Protein AF-A0A954IXB0-F1 (afdb_monomer_lite)

Secondary structure (DSSP, 8-state):
---SSGGGS--S-SB-TTT-SBPEEEEEEEETTEEEEESSHHHHHHHHH-HHHHHTTSPPPTT--TTS--S-SB-TTT-SBPEEEEEEEETTEEEEESSHHHHHHHHHSHHHHHTTS----

Structure (mmCIF, N/CA/C/O backbone):
data_AF-A0A954IXB0-F1
#
_entry.id   AF-A0A954IXB0-F1
#
loop_
_atom_site.group_PDB
_atom_site.id
_atom_site.type_symbol
_atom_site.label_atom_id
_atom_site.label_alt_id
_atom_site.label_comp_id
_atom_site.label_asym_id
_atom_site.label_entity_id
_atom_site.label_seq_id
_atom_site.pdbx_PDB_ins_code
_atom_site.Cartn_x
_atom_site.Car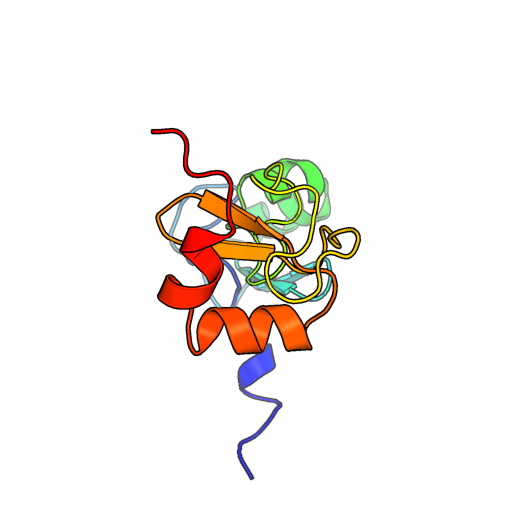tn_y
_atom_site.Cartn_z
_atom_site.occupancy
_atom_site.B_iso_or_equiv
_atom_site.auth_seq_id
_atom_site.auth_comp_id
_atom_site.auth_asym_id
_atom_site.auth_atom_id
_atom_site.pdbx_PDB_model_num
ATOM 1 N N . GLU A 1 1 ? 16.544 -18.639 10.872 1.00 44.03 1 GLU A N 1
ATOM 2 C CA . GLU A 1 1 ? 16.635 -17.294 10.268 1.00 44.03 1 GLU A CA 1
ATOM 3 C C . GLU A 1 1 ? 15.955 -17.308 8.909 1.00 44.03 1 GLU A C 1
ATOM 5 O O . GLU A 1 1 ? 16.383 -18.050 8.037 1.00 44.03 1 GLU A O 1
ATOM 10 N N . ILE A 1 2 ? 14.822 -16.617 8.772 1.00 45.00 2 ILE A N 1
ATOM 11 C CA . ILE A 1 2 ? 14.060 -16.578 7.518 1.00 45.00 2 ILE A CA 1
ATOM 12 C C . ILE A 1 2 ? 14.517 -15.325 6.784 1.00 45.00 2 ILE A C 1
ATOM 14 O O . ILE A 1 2 ? 14.218 -14.211 7.201 1.00 45.00 2 ILE A O 1
ATOM 18 N N . ASP A 1 3 ? 15.307 -15.575 5.751 1.00 40.00 3 ASP A N 1
ATOM 19 C CA . ASP A 1 3 ? 16.004 -14.637 4.888 1.00 40.00 3 ASP A CA 1
ATOM 20 C C . ASP A 1 3 ? 15.132 -13.431 4.465 1.00 40.00 3 ASP A C 1
ATOM 22 O O . ASP A 1 3 ? 14.151 -13.541 3.728 1.00 40.00 3 ASP A O 1
ATOM 26 N N . GLU A 1 4 ? 15.496 -12.250 4.968 1.00 48.66 4 GLU A N 1
ATOM 27 C CA . GLU A 1 4 ? 14.885 -10.950 4.653 1.00 48.66 4 GLU A CA 1
ATOM 28 C C . GLU A 1 4 ? 15.186 -10.489 3.209 1.00 48.66 4 GLU A C 1
ATOM 30 O O . GLU A 1 4 ? 14.628 -9.496 2.733 1.00 48.66 4 GLU A O 1
ATOM 35 N N . ARG A 1 5 ? 16.050 -11.213 2.485 1.00 50.47 5 ARG A N 1
ATOM 36 C CA . ARG A 1 5 ? 16.481 -10.920 1.114 1.00 50.47 5 ARG A CA 1
ATOM 37 C C . ARG A 1 5 ? 15.513 -11.505 0.079 1.00 50.47 5 ARG A C 1
ATOM 39 O O . ARG A 1 5 ? 15.230 -10.839 -0.914 1.00 50.47 5 ARG A O 1
ATOM 46 N N . GLU A 1 6 ? 14.903 -12.656 0.353 1.00 48.41 6 GLU A N 1
ATOM 47 C CA . GLU A 1 6 ? 13.899 -13.305 -0.512 1.00 48.41 6 GLU A CA 1
ATOM 48 C C . GLU A 1 6 ? 12.557 -12.539 -0.567 1.00 48.41 6 GLU A C 1
ATOM 50 O O . GLU A 1 6 ? 11.799 -12.651 -1.531 1.00 48.41 6 GLU A O 1
ATOM 55 N N . ARG A 1 7 ? 12.261 -11.685 0.428 1.00 48.66 7 ARG A N 1
ATOM 56 C CA . ARG A 1 7 ? 11.068 -10.807 0.425 1.00 48.66 7 ARG A CA 1
ATOM 57 C C . ARG A 1 7 ? 11.220 -9.527 -0.402 1.00 48.66 7 ARG A C 1
ATOM 59 O O . ARG A 1 7 ? 10.221 -8.854 -0.638 1.00 48.66 7 ARG A O 1
ATOM 66 N N . ARG A 1 8 ? 12.428 -9.192 -0.869 1.00 50.06 8 ARG A N 1
ATOM 67 C CA . ARG A 1 8 ? 12.690 -7.997 -1.697 1.00 50.06 8 ARG A CA 1
ATOM 68 C C . ARG A 1 8 ? 12.462 -8.207 -3.199 1.00 50.06 8 ARG A C 1
ATOM 70 O O . ARG A 1 8 ? 12.611 -7.256 -3.953 1.00 50.06 8 ARG A O 1
ATOM 77 N N . GLY A 1 9 ? 12.113 -9.416 -3.646 1.00 54.25 9 GLY A N 1
ATOM 78 C CA . GLY A 1 9 ? 12.050 -9.759 -5.076 1.00 54.25 9 GLY A CA 1
ATOM 79 C C . GLY A 1 9 ? 10.652 -9.906 -5.682 1.00 54.25 9 GLY A C 1
ATOM 80 O O . GLY A 1 9 ? 10.541 -10.068 -6.897 1.00 54.25 9 GLY A O 1
ATOM 81 N N . ALA A 1 10 ? 9.584 -9.887 -4.880 1.00 68.31 10 ALA A N 1
ATOM 82 C CA . ALA A 1 10 ? 8.237 -10.095 -5.402 1.00 68.31 10 ALA A CA 1
ATOM 83 C C . ALA A 1 10 ? 7.664 -8.775 -5.941 1.00 68.31 10 ALA A C 1
ATOM 85 O O . ALA A 1 10 ? 7.555 -7.809 -5.179 1.00 68.31 10 ALA A O 1
ATOM 86 N N . PRO A 1 11 ? 7.290 -8.706 -7.230 1.00 76.00 11 PRO A N 1
ATOM 87 C CA . PRO A 1 11 ? 6.617 -7.532 -7.742 1.00 76.00 11 PRO A CA 1
ATOM 88 C C . PRO A 1 11 ? 5.263 -7.348 -7.054 1.00 76.00 11 PRO A C 1
ATOM 90 O O . PRO A 1 11 ? 4.540 -8.312 -6.813 1.00 76.00 11 PRO A O 1
ATOM 93 N N . VAL A 1 12 ? 4.914 -6.101 -6.741 1.00 75.62 12 VAL A N 1
ATOM 94 C CA . VAL A 1 12 ? 3.640 -5.747 -6.096 1.00 75.62 12 VAL A CA 1
ATOM 95 C C . VAL A 1 12 ? 2.445 -5.902 -7.033 1.00 75.62 12 VAL A C 1
ATOM 97 O O . VAL A 1 12 ? 1.308 -5.908 -6.576 1.00 75.62 12 VAL A O 1
ATOM 100 N N . ASN A 1 13 ? 2.695 -6.015 -8.339 1.00 75.62 13 ASN A N 1
ATOM 101 C CA . ASN A 1 13 ? 1.678 -6.271 -9.347 1.00 75.62 13 ASN A CA 1
ATOM 102 C C . ASN A 1 13 ? 1.824 -7.691 -9.913 1.00 75.62 13 ASN A C 1
ATOM 104 O O . ASN A 1 13 ? 2.909 -8.264 -9.880 1.00 75.62 13 ASN A O 1
ATOM 108 N N . ASP A 1 14 ? 0.725 -8.220 -10.450 1.00 78.00 14 ASP A N 1
ATOM 109 C CA . ASP A 1 14 ? 0.688 -9.492 -11.193 1.00 78.00 14 ASP A CA 1
ATOM 110 C C . ASP A 1 14 ? 0.385 -9.272 -12.694 1.00 78.00 14 ASP A C 1
ATOM 112 O O . ASP A 1 14 ? 0.559 -10.149 -13.538 1.00 78.00 14 ASP A O 1
ATOM 116 N N . LYS A 1 15 ? -0.042 -8.055 -13.057 1.00 80.88 15 LYS A N 1
ATOM 117 C CA . LYS A 1 15 ? -0.301 -7.627 -14.436 1.00 80.88 15 LYS A CA 1
ATOM 118 C C . LYS A 1 15 ? 0.410 -6.317 -14.724 1.00 80.88 15 LYS A C 1
ATOM 120 O O . LYS A 1 15 ? 0.490 -5.436 -13.870 1.00 80.88 15 LYS A O 1
ATOM 125 N N . CYS A 1 16 ? 0.894 -6.183 -15.953 1.00 84.38 16 CYS A N 1
ATOM 126 C CA . CYS A 1 16 ? 1.620 -5.009 -16.392 1.00 84.38 16 CYS A CA 1
ATOM 127 C C . CYS A 1 16 ? 0.703 -3.771 -16.343 1.00 84.38 16 CYS A C 1
ATOM 129 O O . CYS A 1 16 ? -0.337 -3.775 -17.001 1.00 84.38 16 CYS A O 1
ATOM 131 N N . PRO A 1 17 ? 1.080 -2.680 -15.650 1.00 78.19 17 PRO A N 1
ATOM 132 C CA . PRO A 1 17 ? 0.228 -1.491 -15.511 1.00 78.19 17 PRO A CA 1
ATOM 133 C C . PRO A 1 17 ? 0.085 -0.698 -16.822 1.00 78.19 17 PRO A C 1
ATOM 135 O O . PRO A 1 17 ? -0.832 0.108 -16.976 1.00 78.19 17 PRO A O 1
ATOM 138 N N . VAL A 1 18 ? 0.985 -0.929 -17.784 1.00 82.06 18 VAL A N 1
ATOM 139 C CA . VAL A 1 18 ? 0.995 -0.241 -19.082 1.00 82.06 18 VAL A CA 1
ATOM 140 C C . VAL A 1 18 ? 0.111 -0.962 -20.103 1.00 82.06 18 VAL A C 1
ATOM 142 O O . VAL A 1 18 ? -0.709 -0.311 -20.748 1.00 82.06 18 VAL A O 1
ATOM 145 N N . SER A 1 19 ? 0.254 -2.288 -20.233 1.00 79.94 19 SER A N 1
ATOM 146 C CA . SER A 1 19 ? -0.427 -3.088 -21.270 1.00 79.94 19 SER A CA 1
ATOM 147 C C . SER A 1 19 ? -1.514 -4.036 -20.745 1.00 79.94 19 SER A C 1
ATOM 149 O O . SER A 1 19 ? -2.323 -4.511 -21.531 1.00 79.94 19 SER A O 1
ATOM 151 N N . GLY A 1 20 ? -1.549 -4.345 -19.445 1.00 78.56 20 GLY A N 1
ATOM 152 C CA . GLY A 1 20 ? -2.471 -5.330 -18.853 1.00 78.56 20 GLY A CA 1
ATOM 153 C C . GLY A 1 20 ? -2.085 -6.800 -19.072 1.00 78.56 20 GLY A C 1
ATOM 154 O O . GLY A 1 20 ? -2.791 -7.696 -18.610 1.00 78.56 20 GLY A O 1
ATOM 155 N N . GLU A 1 21 ? -0.971 -7.049 -19.758 1.00 82.62 21 GLU A N 1
ATOM 156 C CA . GLU A 1 21 ? -0.398 -8.375 -20.007 1.00 82.62 21 GLU A CA 1
ATOM 157 C C . GLU A 1 21 ? 0.258 -8.985 -18.756 1.00 82.62 21 GLU A C 1
ATOM 159 O O . GLU A 1 21 ? 0.601 -8.241 -17.828 1.00 82.62 21 GLU A O 1
ATOM 164 N N . PRO A 1 22 ? 0.455 -10.318 -18.711 1.00 83.62 22 PRO A N 1
ATOM 165 C CA . PRO A 1 22 ? 1.212 -10.960 -17.641 1.00 83.62 22 PRO A CA 1
ATOM 166 C C . PRO A 1 22 ? 2.614 -10.358 -17.535 1.00 83.62 22 PRO A C 1
ATOM 168 O O . PRO A 1 22 ? 3.277 -10.078 -18.536 1.00 83.62 22 PRO A O 1
ATOM 171 N N . ILE A 1 23 ? 3.047 -10.114 -16.305 1.00 85.38 23 ILE A N 1
ATOM 172 C CA . ILE A 1 23 ? 4.360 -9.534 -16.041 1.00 85.38 23 ILE A CA 1
ATOM 173 C C . ILE A 1 23 ? 5.499 -10.530 -16.203 1.00 85.38 23 ILE A C 1
ATOM 175 O O . ILE A 1 23 ? 5.336 -11.728 -15.983 1.00 85.38 23 ILE A O 1
ATOM 179 N N . ASP A 1 24 ? 6.686 -9.996 -16.478 1.00 81.94 24 ASP A N 1
ATOM 180 C CA . ASP A 1 24 ? 7.925 -10.752 -16.434 1.00 81.94 24 ASP A CA 1
ATOM 181 C C . ASP A 1 24 ? 8.744 -10.344 -15.203 1.00 81.94 24 ASP A C 1
ATOM 183 O O . ASP A 1 24 ? 9.122 -9.182 -15.026 1.00 81.94 24 ASP A O 1
ATOM 187 N N . ARG A 1 25 ? 9.032 -11.314 -14.327 1.00 78.44 25 ARG A N 1
ATOM 188 C CA . ARG A 1 25 ? 9.826 -11.096 -13.104 1.00 78.44 25 ARG A CA 1
ATOM 189 C C . ARG A 1 25 ? 11.289 -10.751 -13.401 1.00 78.44 25 ARG A C 1
ATOM 191 O O . ARG A 1 25 ? 11.974 -10.249 -12.517 1.00 78.44 25 ARG A O 1
ATOM 198 N N . SER A 1 26 ? 11.756 -10.960 -14.632 1.00 80.69 26 SER A N 1
ATOM 199 C CA . SER A 1 26 ? 13.074 -10.507 -15.093 1.00 80.69 26 SER A CA 1
ATOM 200 C C . SER A 1 26 ? 13.106 -8.999 -15.367 1.00 80.69 26 SER A C 1
ATOM 202 O O . SER A 1 26 ? 14.184 -8.424 -15.517 1.00 80.69 26 SER A O 1
ATOM 204 N N . LYS A 1 27 ? 11.939 -8.348 -15.481 1.00 82.75 27 LYS A N 1
ATOM 205 C CA . LYS A 1 27 ? 11.788 -6.942 -15.874 1.00 82.75 27 LYS A CA 1
ATOM 206 C C . LYS A 1 27 ? 11.079 -6.157 -14.775 1.00 82.75 27 LYS A C 1
ATOM 208 O O . LYS A 1 27 ? 9.925 -5.756 -14.916 1.00 82.75 27 LYS A O 1
ATOM 213 N N . THR A 1 28 ? 11.797 -5.924 -13.682 1.00 82.94 28 THR A N 1
ATOM 214 C CA . THR A 1 28 ? 11.318 -5.170 -12.521 1.00 82.94 28 THR A CA 1
ATOM 215 C C . THR A 1 28 ? 11.985 -3.795 -12.390 1.00 82.94 28 THR A C 1
ATOM 217 O O . THR A 1 28 ? 13.096 -3.569 -12.875 1.00 82.94 28 THR A O 1
ATOM 220 N N . VAL A 1 29 ? 11.291 -2.855 -11.749 1.00 83.19 29 VAL A N 1
ATOM 221 C CA . VAL A 1 29 ? 11.791 -1.535 -11.329 1.00 83.19 29 VAL A CA 1
ATOM 222 C C . VAL A 1 29 ? 11.389 -1.300 -9.885 1.00 83.19 29 VAL A C 1
ATOM 224 O O . VAL A 1 29 ? 10.247 -1.558 -9.521 1.00 83.19 29 VAL A O 1
ATOM 227 N N . GLU A 1 30 ? 12.300 -0.778 -9.070 1.00 78.06 30 GLU A N 1
ATOM 228 C CA . GLU A 1 30 ? 11.931 -0.234 -7.765 1.00 78.06 30 GLU A CA 1
ATOM 229 C C . GLU A 1 30 ? 11.350 1.174 -7.928 1.00 78.06 30 GLU A C 1
ATOM 231 O O . GLU A 1 30 ? 12.015 2.081 -8.427 1.00 78.06 30 GLU A O 1
ATOM 236 N N . HIS A 1 31 ? 10.105 1.360 -7.496 1.00 73.00 31 HIS A N 1
ATOM 237 C CA . HIS A 1 31 ? 9.422 2.647 -7.466 1.00 73.00 31 HIS A CA 1
ATOM 238 C C . HIS A 1 31 ? 8.749 2.840 -6.108 1.00 73.00 31 HIS A C 1
ATOM 240 O O . HIS A 1 31 ? 8.012 1.968 -5.655 1.00 73.00 31 HIS A O 1
ATOM 246 N N . GLU A 1 32 ? 9.040 3.953 -5.428 1.00 64.62 32 GLU A N 1
ATOM 247 C CA . GLU A 1 32 ? 8.516 4.255 -4.082 1.00 64.62 32 GLU A CA 1
ATOM 248 C C . GLU A 1 32 ? 8.721 3.122 -3.048 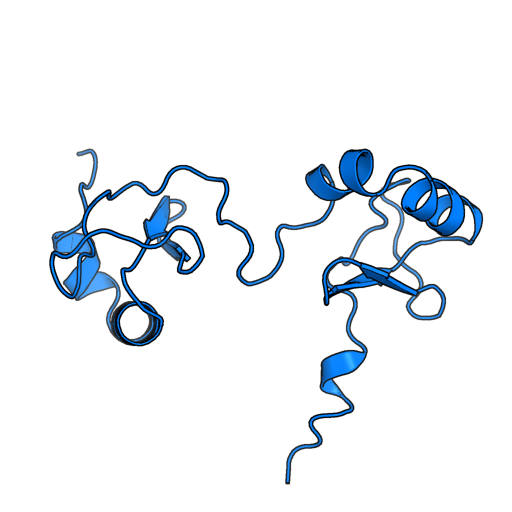1.00 64.62 32 GLU A C 1
ATOM 250 O O . GLU A 1 32 ? 7.859 2.850 -2.212 1.00 64.62 32 GLU A O 1
ATOM 255 N N . GLY A 1 33 ? 9.861 2.419 -3.115 1.00 68.50 33 GLY A N 1
ATOM 256 C CA . GLY A 1 33 ? 10.170 1.292 -2.220 1.00 68.50 33 GLY A CA 1
ATOM 257 C C . GLY A 1 33 ? 9.392 0.006 -2.526 1.00 68.50 33 GLY A C 1
ATOM 258 O O . GLY A 1 33 ? 9.331 -0.892 -1.688 1.00 68.50 33 GLY A O 1
ATOM 259 N N . ARG A 1 34 ? 8.781 -0.083 -3.712 1.00 74.31 34 ARG A N 1
ATOM 260 C CA . ARG A 1 34 ? 7.997 -1.225 -4.199 1.00 74.31 34 ARG A CA 1
ATOM 261 C C . ARG A 1 34 ? 8.614 -1.747 -5.486 1.00 74.31 34 ARG A C 1
ATOM 263 O O . ARG A 1 34 ? 9.011 -0.963 -6.341 1.00 74.31 34 ARG A O 1
ATOM 270 N N . VAL A 1 35 ? 8.638 -3.062 -5.668 1.00 81.62 35 VAL A N 1
ATOM 271 C CA . VAL A 1 35 ? 9.093 -3.668 -6.924 1.00 81.62 35 VAL A CA 1
ATOM 272 C C . VAL A 1 35 ? 7.915 -3.741 -7.890 1.00 81.62 35 VAL A C 1
ATOM 274 O O . VAL A 1 35 ? 6.917 -4.3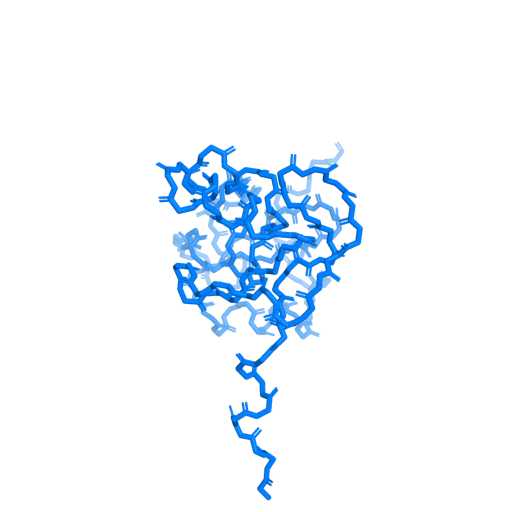88 -7.607 1.00 81.62 35 VAL A O 1
ATOM 277 N N . VAL A 1 36 ? 8.005 -3.083 -9.037 1.00 84.19 36 VAL A N 1
ATOM 278 C CA . VAL A 1 36 ? 6.993 -3.090 -10.096 1.00 84.19 36 VAL A CA 1
ATOM 279 C C . VAL A 1 36 ? 7.520 -3.912 -11.263 1.00 84.19 36 VAL A C 1
ATOM 281 O O . VAL A 1 36 ? 8.594 -3.612 -11.774 1.00 84.19 36 VAL A O 1
ATOM 284 N N . ALA A 1 37 ? 6.788 -4.938 -11.701 1.00 86.69 37 ALA A N 1
ATOM 285 C CA . ALA A 1 37 ? 7.161 -5.719 -12.880 1.00 86.69 37 ALA A CA 1
ATOM 286 C C . ALA A 1 37 ? 6.414 -5.269 -14.139 1.00 86.69 37 ALA A C 1
ATOM 288 O O . ALA A 1 37 ? 5.309 -4.717 -14.081 1.00 86.69 37 ALA A O 1
ATOM 289 N N . PHE A 1 38 ? 7.022 -5.547 -15.291 1.00 87.56 38 PHE A N 1
ATOM 290 C CA . PHE A 1 38 ? 6.501 -5.203 -16.610 1.00 87.56 38 PHE A CA 1
ATOM 291 C C . PHE A 1 38 ? 6.577 -6.397 -17.556 1.00 87.56 38 PHE A C 1
ATOM 293 O O . PHE A 1 38 ? 7.411 -7.280 -17.386 1.00 87.56 38 PHE A O 1
ATOM 300 N N . CYS A 1 39 ? 5.730 -6.411 -18.587 1.00 87.12 39 CYS A N 1
ATOM 301 C CA . CYS A 1 39 ? 5.791 -7.449 -19.619 1.00 87.12 39 CYS A CA 1
ATOM 302 C C . CYS A 1 39 ? 6.955 -7.242 -20.608 1.00 87.12 39 CYS A C 1
ATOM 304 O O . CYS A 1 39 ? 7.399 -8.188 -21.247 1.00 87.12 39 CYS A O 1
ATOM 306 N N . CYS A 1 40 ? 7.458 -6.010 -20.769 1.00 86.44 40 CYS A N 1
ATOM 307 C CA . CYS A 1 40 ? 8.530 -5.696 -21.718 1.00 86.44 40 CYS A CA 1
ATOM 308 C C . CYS A 1 40 ? 9.271 -4.391 -21.381 1.00 86.44 40 CYS A C 1
ATOM 310 O O . CYS A 1 40 ? 8.752 -3.526 -20.669 1.00 86.44 40 CYS A O 1
ATOM 312 N N . ASP A 1 41 ? 10.465 -4.209 -21.960 1.00 85.94 41 ASP A N 1
ATOM 313 C CA . ASP A 1 41 ? 11.309 -3.020 -21.750 1.00 85.94 41 ASP A CA 1
ATOM 314 C C . ASP A 1 41 ? 10.629 -1.712 -22.198 1.00 85.94 41 ASP A C 1
ATOM 316 O O . ASP A 1 41 ? 10.850 -0.658 -21.606 1.00 85.94 41 ASP A O 1
ATOM 320 N N . LYS A 1 42 ? 9.727 -1.770 -23.190 1.00 86.81 42 LYS A N 1
ATOM 321 C CA . LYS A 1 42 ? 8.913 -0.611 -23.604 1.00 86.81 42 LYS A CA 1
ATOM 322 C C . LYS A 1 42 ? 7.976 -0.131 -22.493 1.00 86.81 42 LYS A C 1
ATOM 324 O O . LYS A 1 42 ? 7.789 1.073 -22.332 1.00 86.81 42 LYS A O 1
ATOM 329 N N . CYS A 1 43 ? 7.377 -1.059 -21.746 1.00 85.06 43 CYS A N 1
ATOM 330 C CA . CYS A 1 43 ? 6.495 -0.728 -20.628 1.00 85.06 43 CYS A CA 1
ATOM 331 C C . CYS A 1 43 ? 7.288 -0.157 -19.456 1.00 85.06 43 CYS A C 1
ATOM 333 O O . CYS A 1 43 ? 6.865 0.837 -18.876 1.00 85.06 43 CYS A O 1
ATOM 335 N N . LYS A 1 44 ? 8.467 -0.723 -19.182 1.00 84.31 44 LYS A N 1
ATOM 336 C CA . LYS A 1 44 ? 9.410 -0.161 -18.215 1.00 84.31 44 LYS A CA 1
ATOM 337 C C . LYS A 1 44 ? 9.781 1.286 -18.571 1.00 84.31 44 LYS A C 1
ATOM 339 O O . LYS A 1 44 ? 9.599 2.166 -17.744 1.00 84.31 44 LYS A O 1
ATOM 344 N N . ALA A 1 45 ? 10.205 1.552 -19.808 1.00 87.00 45 ALA A N 1
ATOM 345 C CA . ALA A 1 45 ? 10.592 2.900 -20.233 1.00 87.00 45 ALA A CA 1
ATOM 346 C C . ALA A 1 45 ? 9.432 3.911 -20.152 1.00 87.00 45 ALA A C 1
ATOM 348 O O . ALA A 1 45 ? 9.632 5.051 -19.745 1.00 87.00 45 ALA A O 1
ATOM 349 N N . LYS A 1 46 ? 8.203 3.493 -20.498 1.00 84.38 46 LYS A N 1
ATOM 350 C CA . LYS A 1 46 ? 7.000 4.320 -20.297 1.00 84.38 46 LYS A CA 1
ATOM 351 C C . LYS A 1 46 ? 6.756 4.624 -18.823 1.00 84.38 46 LYS A C 1
ATOM 353 O O . LYS A 1 46 ? 6.439 5.759 -18.492 1.00 84.38 46 LYS A O 1
ATOM 358 N N . PHE A 1 47 ? 6.911 3.624 -17.964 1.00 83.69 47 PHE A N 1
ATOM 359 C CA . PHE A 1 47 ? 6.749 3.785 -16.529 1.00 83.69 47 PHE A CA 1
ATOM 360 C C . PHE A 1 47 ? 7.819 4.694 -15.920 1.00 83.69 47 PHE A C 1
ATOM 362 O O . PHE A 1 47 ? 7.493 5.506 -15.075 1.00 83.69 47 PHE A O 1
ATOM 369 N N . GLU A 1 48 ? 9.075 4.620 -16.362 1.00 81.06 48 GLU A N 1
ATOM 370 C CA . GLU A 1 48 ? 10.124 5.544 -15.903 1.00 81.06 48 GLU A CA 1
ATOM 371 C C . GLU A 1 48 ? 9.886 6.984 -16.382 1.00 81.06 48 GLU A C 1
ATOM 373 O O . GLU A 1 48 ? 10.242 7.927 -15.680 1.00 81.06 48 GLU A O 1
ATOM 378 N N . ALA A 1 49 ? 9.264 7.160 -17.553 1.00 85.94 49 ALA A N 1
ATOM 379 C CA . ALA A 1 49 ? 8.922 8.477 -18.086 1.00 85.94 49 ALA A CA 1
ATOM 380 C C . ALA A 1 49 ? 7.752 9.143 -17.343 1.00 85.94 49 ALA A C 1
ATOM 382 O O . ALA A 1 49 ? 7.788 10.354 -17.141 1.00 85.94 49 ALA A O 1
ATOM 383 N N . ASP A 1 50 ? 6.729 8.378 -16.948 1.00 80.38 50 ASP A N 1
ATOM 384 C CA . ASP A 1 50 ? 5.579 8.907 -16.206 1.00 80.38 50 ASP A CA 1
ATOM 385 C C . ASP A 1 50 ? 5.018 7.883 -15.204 1.00 80.38 50 ASP A C 1
ATOM 387 O O . ASP A 1 50 ? 3.962 7.288 -15.423 1.00 80.38 50 ASP A O 1
ATOM 391 N N . PRO A 1 51 ? 5.727 7.620 -14.095 1.00 74.31 51 PRO A N 1
ATOM 392 C CA . PRO A 1 51 ? 5.317 6.577 -13.161 1.00 74.31 51 PRO A CA 1
ATOM 393 C C . PRO A 1 51 ? 4.020 6.941 -12.440 1.00 74.31 51 PRO A C 1
ATOM 395 O O . PRO A 1 51 ? 3.241 6.049 -12.115 1.00 74.31 51 PRO A O 1
ATOM 398 N N . ALA A 1 52 ? 3.751 8.237 -12.255 1.00 73.94 52 ALA A N 1
ATOM 399 C CA . ALA A 1 52 ? 2.524 8.739 -11.651 1.00 73.94 52 ALA A CA 1
ATOM 400 C C . ALA A 1 52 ? 1.287 8.360 -12.482 1.00 73.94 52 ALA A C 1
ATOM 402 O O . ALA A 1 52 ? 0.332 7.834 -11.921 1.00 73.94 52 ALA A O 1
ATOM 403 N N . ALA A 1 53 ? 1.326 8.501 -13.814 1.00 77.31 53 ALA A N 1
ATOM 404 C CA . ALA A 1 53 ? 0.212 8.114 -14.686 1.00 77.31 53 ALA A CA 1
ATOM 405 C C . ALA A 1 53 ? -0.085 6.603 -14.691 1.00 77.31 53 ALA A C 1
ATOM 407 O O . ALA A 1 53 ? -1.179 6.182 -15.081 1.00 77.31 53 ALA A O 1
ATOM 408 N N . PHE A 1 54 ? 0.879 5.771 -14.289 1.00 75.00 54 PHE A N 1
ATOM 409 C CA . PHE A 1 54 ? 0.703 4.321 -14.173 1.00 75.00 54 PHE A CA 1
ATOM 410 C C . PHE A 1 54 ? 0.544 3.847 -12.721 1.00 75.00 54 PHE A C 1
ATOM 412 O O . PHE A 1 54 ? 0.152 2.697 -12.518 1.00 75.00 54 PHE A O 1
ATOM 419 N N . ALA A 1 55 ? 0.795 4.706 -11.727 1.00 68.12 55 ALA A N 1
ATOM 420 C CA . ALA A 1 55 ? 0.620 4.413 -10.307 1.00 68.12 55 ALA A CA 1
ATOM 421 C C . ALA A 1 55 ? -0.847 4.140 -9.959 1.00 68.12 55 ALA A C 1
ATOM 423 O O . ALA A 1 55 ? -1.120 3.197 -9.224 1.00 68.12 55 ALA A O 1
ATOM 424 N N . ASP A 1 56 ? -1.791 4.858 -10.574 1.00 67.06 56 ASP A N 1
ATOM 425 C CA . ASP A 1 56 ? -3.233 4.600 -10.432 1.00 67.06 56 ASP A CA 1
ATOM 426 C C . ASP A 1 56 ? -3.672 3.231 -10.981 1.00 67.06 56 ASP A C 1
ATOM 428 O O . ASP A 1 56 ? -4.710 2.694 -10.595 1.00 67.06 56 ASP A O 1
ATOM 432 N N . LYS A 1 57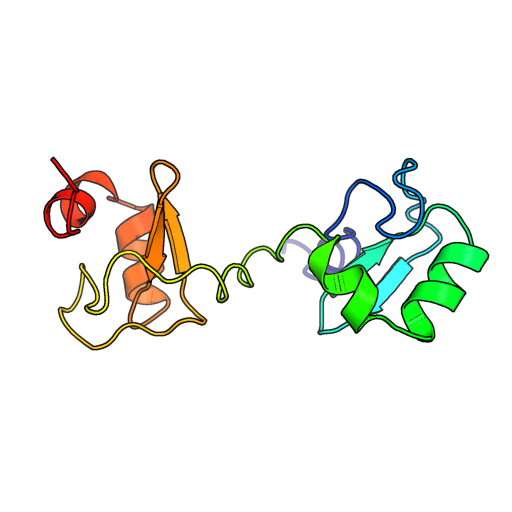 ? -2.898 2.662 -11.915 1.00 67.12 57 LYS A N 1
ATOM 433 C CA . LYS A 1 57 ? -3.149 1.332 -12.497 1.00 67.12 57 LYS A CA 1
ATOM 434 C C . LYS A 1 57 ? -2.408 0.217 -11.778 1.00 67.12 57 LYS A C 1
ATOM 436 O O . LYS A 1 57 ? -2.663 -0.958 -12.053 1.00 67.12 57 LYS A O 1
ATOM 441 N N . LEU A 1 58 ? -1.465 0.563 -10.908 1.00 67.56 58 LEU A N 1
ATOM 442 C CA . LEU A 1 58 ? -0.845 -0.412 -10.037 1.00 67.56 58 LEU A CA 1
ATOM 443 C C . LEU A 1 58 ? -1.846 -0.795 -8.948 1.00 67.56 58 LEU A C 1
ATOM 445 O O . LEU A 1 58 ? -2.586 0.065 -8.467 1.00 67.56 58 LEU A O 1
ATOM 449 N N . PRO A 1 59 ? -1.888 -2.077 -8.544 1.00 57.22 59 PRO A N 1
ATOM 450 C CA . PRO A 1 59 ? -2.612 -2.425 -7.340 1.00 57.22 59 PRO A CA 1
ATOM 451 C C . PRO A 1 59 ? -2.066 -1.556 -6.206 1.00 57.22 59 PRO A C 1
ATOM 453 O O . PRO A 1 59 ? -0.843 -1.345 -6.129 1.00 57.22 59 PRO A O 1
ATOM 456 N N . PRO A 1 60 ? -2.954 -1.015 -5.359 1.00 52.53 60 PRO A N 1
ATOM 457 C CA . PRO A 1 60 ? -2.504 -0.208 -4.253 1.00 52.53 60 PRO A CA 1
ATOM 458 C C . PRO A 1 60 ? -1.551 -1.070 -3.438 1.00 52.53 60 PRO A C 1
ATOM 460 O O . PRO A 1 60 ? -1.789 -2.265 -3.232 1.00 52.53 60 PRO A O 1
ATOM 463 N N . ALA A 1 61 ? -0.414 -0.493 -3.056 1.00 50.06 61 ALA A N 1
ATOM 464 C CA . ALA A 1 61 ? 0.568 -1.272 -2.327 1.00 50.06 61 ALA A CA 1
ATOM 465 C C . ALA A 1 61 ? -0.097 -1.876 -1.088 1.00 50.06 61 ALA A C 1
ATOM 467 O O . ALA A 1 61 ? -0.975 -1.230 -0.505 1.00 50.06 61 ALA A O 1
ATOM 468 N N . PRO A 1 62 ? 0.331 -3.060 -0.636 1.00 42.69 62 PRO A N 1
ATOM 469 C CA . PRO A 1 62 ? -0.015 -3.503 0.703 1.00 42.69 62 PRO A CA 1
ATOM 470 C C . PRO A 1 62 ? 0.479 -2.433 1.695 1.00 42.69 62 PRO A C 1
ATOM 472 O O . PRO A 1 62 ? 1.673 -2.323 1.961 1.00 42.69 62 PRO A O 1
ATOM 475 N N . GLY A 1 63 ? -0.439 -1.582 2.168 1.00 44.28 63 GLY A N 1
ATOM 476 C CA . GLY A 1 63 ? -0.148 -0.399 2.990 1.00 44.28 63 GLY A CA 1
ATOM 477 C C . GLY A 1 63 ? -0.228 0.980 2.307 1.00 44.28 63 GLY A C 1
ATOM 478 O O . GLY A 1 63 ? 0.007 1.968 2.990 1.00 44.28 63 GLY A O 1
ATOM 479 N N . ALA A 1 64 ? -0.576 1.086 1.017 1.00 43.19 64 ALA A N 1
ATOM 480 C CA . ALA A 1 64 ? -0.773 2.365 0.311 1.00 43.19 64 ALA A CA 1
ATOM 481 C C . ALA A 1 64 ? -2.206 2.594 -0.210 1.00 43.19 64 ALA A C 1
ATOM 483 O O . ALA A 1 64 ? -2.430 3.509 -0.999 1.00 43.19 64 ALA A O 1
ATOM 484 N N . GLU A 1 65 ? -3.207 1.870 0.299 1.00 45.25 65 GLU A N 1
ATOM 485 C CA . GLU A 1 65 ? -4.631 2.262 0.206 1.00 45.25 65 GLU A CA 1
ATOM 486 C C . GLU A 1 65 ? -4.958 3.468 1.118 1.00 45.25 65 GLU A C 1
ATOM 488 O O . GLU A 1 65 ? -6.037 3.577 1.695 1.00 45.25 65 GLU A O 1
ATOM 493 N N . ALA A 1 66 ? -4.006 4.391 1.268 1.00 45.12 66 ALA A N 1
ATOM 494 C CA . ALA A 1 66 ? -4.119 5.629 2.033 1.00 45.12 66 ALA A CA 1
ATOM 495 C C . ALA A 1 66 ? -5.012 6.682 1.342 1.00 45.12 66 ALA A C 1
ATOM 497 O O . ALA A 1 66 ? -5.309 7.718 1.933 1.00 45.12 66 ALA A O 1
ATOM 498 N N . ALA A 1 67 ? -5.441 6.446 0.095 1.00 45.16 67 ALA A N 1
ATOM 499 C CA . ALA A 1 67 ? -6.190 7.420 -0.705 1.00 45.16 67 ALA A CA 1
ATOM 500 C C . ALA A 1 67 ? -7.713 7.191 -0.739 1.00 45.16 67 ALA A C 1
ATOM 502 O O . ALA A 1 67 ? -8.455 8.067 -1.184 1.00 45.16 67 ALA A O 1
ATOM 503 N N . ALA A 1 68 ? -8.213 6.051 -0.254 1.00 52.91 68 ALA A N 1
ATOM 504 C CA . ALA A 1 68 ? -9.644 5.881 -0.035 1.00 52.91 68 ALA A CA 1
ATOM 505 C C . ALA A 1 68 ? -9.995 6.494 1.323 1.00 52.91 68 ALA A C 1
ATOM 507 O O . ALA A 1 68 ? -9.464 6.075 2.351 1.00 52.91 68 ALA A O 1
ATOM 508 N N . LYS A 1 69 ? -10.871 7.509 1.319 1.00 61.72 69 LYS A N 1
ATOM 509 C CA . LYS A 1 69 ? -11.295 8.210 2.536 1.00 61.72 69 LYS A CA 1
ATOM 510 C C . LYS A 1 69 ? -11.753 7.172 3.571 1.00 61.72 69 LYS A C 1
ATOM 512 O O . LYS A 1 69 ? -12.743 6.482 3.304 1.00 61.72 69 LYS A O 1
ATOM 517 N N . PRO A 1 70 ? -11.049 7.028 4.708 1.00 75.00 70 PRO A N 1
ATOM 518 C CA . PRO A 1 70 ? -11.435 6.050 5.704 1.00 75.00 70 PRO A CA 1
ATOM 519 C C . PRO A 1 70 ? -12.846 6.357 6.183 1.00 75.00 70 PRO A C 1
ATOM 521 O O . PRO A 1 70 ? -13.252 7.517 6.275 1.00 75.00 70 PRO A O 1
ATOM 524 N N . ILE A 1 71 ? -13.613 5.311 6.483 1.00 78.44 71 ILE A N 1
ATOM 525 C CA . ILE A 1 71 ? -14.992 5.485 6.948 1.00 78.44 71 ILE A CA 1
ATOM 526 C C . ILE A 1 71 ? -15.044 6.168 8.317 1.00 78.44 71 ILE A C 1
ATOM 528 O O . ILE A 1 71 ? -16.100 6.632 8.737 1.00 78.44 71 ILE A O 1
ATOM 532 N N . ASN A 1 72 ? -13.913 6.200 9.020 1.00 78.25 72 ASN A N 1
ATOM 533 C CA . ASN A 1 72 ? -13.758 6.719 10.361 1.00 78.25 72 ASN A CA 1
ATOM 534 C C . ASN A 1 72 ? -12.662 7.793 10.417 1.00 78.25 72 ASN A C 1
ATOM 536 O O . ASN A 1 72 ? -11.522 7.551 10.039 1.00 78.25 72 ASN A O 1
ATOM 540 N N . ASP A 1 73 ? -12.996 8.953 10.982 1.00 79.38 73 ASP A N 1
ATOM 541 C CA . ASP A 1 73 ? -12.029 10.010 11.320 1.00 79.38 73 ASP A CA 1
ATOM 542 C C . ASP A 1 73 ? -11.357 9.783 12.688 1.00 79.38 73 ASP A C 1
ATOM 544 O O . ASP A 1 73 ? -10.308 10.354 12.991 1.00 79.38 73 ASP A O 1
ATOM 548 N N . LYS A 1 74 ? -11.958 8.934 13.533 1.00 83.12 74 LYS A N 1
ATOM 549 C CA . LYS A 1 74 ? -11.421 8.546 14.843 1.00 83.12 74 LYS A CA 1
ATOM 550 C C . LYS A 1 74 ? -11.067 7.070 14.879 1.00 83.12 74 LYS A C 1
ATOM 552 O O . LYS A 1 74 ? -11.817 6.224 14.395 1.00 83.12 74 LYS A O 1
ATOM 557 N N . CYS A 1 75 ? -9.930 6.760 15.483 1.00 84.50 75 CYS A N 1
ATOM 558 C CA . CYS A 1 75 ? -9.429 5.409 15.650 1.00 84.50 75 CYS A CA 1
ATOM 559 C C . CYS A 1 75 ? -10.425 4.591 16.496 1.00 84.50 75 CYS A C 1
ATOM 561 O O . CYS A 1 75 ? -10.698 4.982 17.629 1.00 84.50 75 CYS A O 1
ATOM 563 N N . PRO A 1 76 ? -10.938 3.440 16.026 1.00 80.50 76 PRO A N 1
ATOM 564 C CA . PRO A 1 76 ? -11.916 2.643 16.781 1.00 80.50 76 PRO A CA 1
ATOM 565 C C . PRO A 1 76 ? -11.309 1.991 18.037 1.00 80.50 76 PRO A C 1
ATOM 567 O O . PRO A 1 76 ? -12.021 1.628 18.978 1.00 80.50 76 PRO A O 1
ATOM 570 N N . VAL A 1 77 ? -9.980 1.851 18.069 1.00 84.00 77 VAL A N 1
ATOM 571 C CA . VAL A 1 77 ? -9.245 1.239 19.182 1.00 84.00 77 VAL A CA 1
ATOM 572 C C . VAL A 1 77 ? -8.957 2.263 20.285 1.00 84.00 77 VAL A C 1
ATOM 574 O O . VAL A 1 77 ? -9.273 1.996 21.442 1.00 84.00 77 VAL A O 1
ATOM 577 N N . SER A 1 78 ? -8.378 3.419 19.927 1.00 81.75 78 SER A N 1
ATOM 578 C CA . SER A 1 78 ? -7.912 4.453 20.878 1.00 81.75 78 SER A CA 1
ATOM 579 C C . SER A 1 78 ? -8.872 5.647 21.025 1.00 81.75 78 SER A C 1
ATOM 581 O O . SER A 1 78 ? -8.938 6.272 22.076 1.00 81.75 78 SER A O 1
ATOM 583 N N . GLY A 1 79 ? -9.647 5.975 19.986 1.00 79.31 79 GLY A N 1
ATOM 584 C CA . GLY A 1 79 ? -10.486 7.182 19.923 1.00 79.31 79 GLY A CA 1
ATOM 585 C C . GLY A 1 79 ? -9.758 8.447 19.444 1.00 79.31 79 GLY A C 1
ATOM 586 O O . GLY A 1 79 ? -10.386 9.497 19.308 1.00 79.31 79 GLY A O 1
ATOM 587 N N . GLU A 1 80 ? -8.457 8.352 19.172 1.00 83.12 80 GLU A N 1
ATOM 588 C CA . GLU A 1 80 ? -7.616 9.436 18.644 1.00 83.12 80 GLU A CA 1
ATOM 589 C C . GLU A 1 80 ? -7.817 9.680 17.142 1.00 83.12 80 GLU A C 1
ATOM 591 O O . GLU A 1 80 ? -8.482 8.896 16.464 1.00 83.12 80 GLU A O 1
ATOM 596 N N . ALA A 1 81 ? -7.226 10.757 16.616 1.00 81.75 81 ALA A N 1
ATOM 597 C CA . ALA A 1 81 ? -7.204 11.032 15.182 1.00 81.75 81 ALA A CA 1
ATOM 598 C C . ALA A 1 81 ? -6.543 9.872 14.424 1.00 81.75 81 ALA A C 1
ATOM 600 O O . ALA A 1 81 ? -5.527 9.325 14.858 1.00 81.75 81 ALA A O 1
ATOM 601 N N . VAL A 1 82 ? -7.152 9.464 13.316 1.00 83.25 82 VAL A N 1
ATOM 602 C CA . VAL A 1 82 ? -6.604 8.399 12.474 1.00 83.25 82 VAL A CA 1
ATOM 603 C C . VAL A 1 82 ? -5.441 8.901 11.632 1.00 83.25 82 VAL A C 1
ATOM 605 O O . VAL A 1 82 ? -5.403 10.068 11.248 1.00 83.25 82 VAL A O 1
A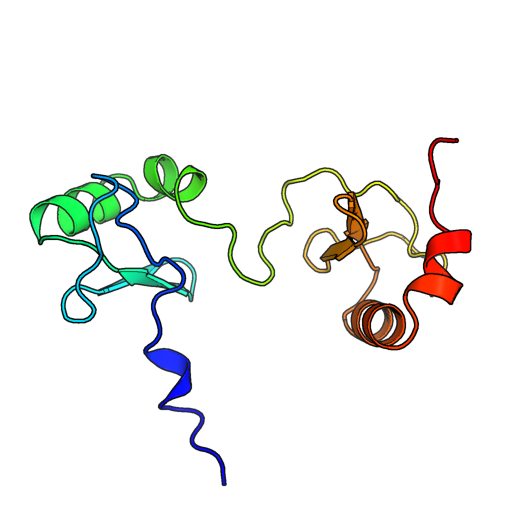TOM 608 N N . ASP A 1 83 ? -4.524 7.996 11.310 1.00 75.06 83 ASP A N 1
ATOM 609 C CA . ASP A 1 83 ? -3.437 8.255 10.386 1.00 75.06 83 ASP A CA 1
ATOM 610 C C . ASP A 1 83 ? -3.739 7.576 9.036 1.00 75.06 83 ASP A C 1
ATOM 612 O O . ASP A 1 83 ? -3.994 6.364 8.999 1.00 75.06 83 ASP A O 1
ATOM 616 N N . PRO A 1 84 ? -3.739 8.322 7.917 1.00 67.69 84 PRO A N 1
ATOM 617 C CA . PRO A 1 84 ? -4.042 7.767 6.601 1.00 67.69 84 PRO A CA 1
ATOM 618 C C . PRO A 1 84 ? -2.971 6.786 6.110 1.00 67.69 84 PRO A C 1
ATOM 620 O O . PRO A 1 84 ? -3.265 5.978 5.236 1.00 67.69 84 PRO A O 1
ATOM 623 N N . ALA A 1 85 ? -1.760 6.783 6.681 1.00 69.38 85 ALA A N 1
ATOM 624 C CA . ALA A 1 85 ? -0.761 5.761 6.377 1.00 69.38 85 ALA A CA 1
ATOM 625 C C . ALA A 1 85 ? -1.087 4.411 7.037 1.00 69.38 85 ALA A C 1
ATOM 627 O O . ALA A 1 85 ? -0.489 3.395 6.687 1.00 69.38 85 ALA A O 1
ATOM 628 N N . GLN A 1 86 ? -2.002 4.374 8.013 1.00 75.56 86 GLN A N 1
ATOM 629 C CA . GLN A 1 86 ? -2.350 3.179 8.780 1.00 75.56 86 GLN A CA 1
ATOM 630 C C . GLN A 1 86 ? -3.797 2.757 8.503 1.00 75.56 86 GLN A C 1
ATOM 632 O O . GLN A 1 86 ? -4.660 2.841 9.377 1.00 75.56 86 GLN A O 1
ATOM 637 N N . THR A 1 87 ? -4.061 2.270 7.290 1.00 76.62 87 THR A N 1
ATOM 638 C CA . THR A 1 87 ? -5.379 1.763 6.879 1.00 76.62 87 THR A CA 1
ATOM 639 C C . THR A 1 87 ? -5.425 0.232 6.771 1.00 76.62 87 THR A C 1
ATOM 641 O O . THR A 1 87 ? -4.409 -0.445 6.568 1.00 76.62 87 THR A O 1
ATOM 644 N N . VAL A 1 88 ? -6.624 -0.330 6.946 1.00 76.69 88 VAL A N 1
ATOM 645 C CA . VAL A 1 88 ? -6.972 -1.727 6.647 1.00 76.69 88 VAL A CA 1
ATOM 646 C C . VAL A 1 88 ? -8.301 -1.761 5.901 1.00 76.69 88 VAL A C 1
ATOM 648 O O . VAL A 1 88 ? -9.207 -0.985 6.205 1.00 76.69 88 VAL A O 1
ATOM 651 N N . VAL A 1 89 ? -8.437 -2.673 4.942 1.00 73.00 89 VAL A N 1
ATOM 652 C CA . VAL A 1 89 ? -9.727 -2.954 4.309 1.00 73.00 89 VAL A CA 1
ATOM 653 C C . VAL A 1 89 ? -10.440 -4.025 5.127 1.00 73.00 89 VAL A C 1
ATOM 655 O O . VAL A 1 89 ? -9.952 -5.145 5.258 1.00 73.00 89 VAL A O 1
ATOM 658 N N . HIS A 1 90 ? -11.597 -3.687 5.685 1.00 73.44 90 HIS A N 1
ATOM 659 C CA . HIS A 1 90 ? -12.448 -4.615 6.416 1.00 73.44 90 HIS A CA 1
ATOM 660 C C . HIS A 1 90 ? -13.878 -4.536 5.892 1.00 73.44 90 HIS A C 1
ATOM 662 O O . HIS A 1 90 ? -14.455 -3.453 5.825 1.00 73.44 90 HIS A O 1
ATOM 668 N N . ASP A 1 91 ? -14.443 -5.678 5.495 1.00 66.56 91 ASP A N 1
ATOM 669 C CA . ASP A 1 91 ? -15.807 -5.759 4.951 1.00 66.56 91 ASP A CA 1
ATOM 670 C C . ASP A 1 91 ? -16.033 -4.808 3.751 1.00 66.56 91 ASP A C 1
ATOM 672 O O . ASP A 1 91 ? -17.037 -4.103 3.655 1.00 66.56 91 ASP A O 1
ATOM 676 N N . GLY A 1 92 ? -15.026 -4.699 2.871 1.00 70.56 92 GLY A N 1
ATOM 677 C CA . 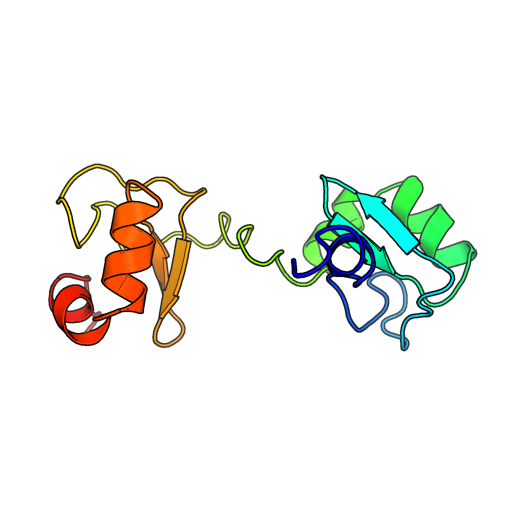GLY A 1 92 ? -15.044 -3.794 1.713 1.00 70.56 92 GLY A CA 1
ATOM 678 C C . GLY A 1 92 ? -14.974 -2.300 2.056 1.00 70.56 92 GLY A C 1
ATOM 679 O O . GLY A 1 92 ? -15.184 -1.461 1.182 1.00 70.56 92 GLY A O 1
ATOM 680 N N . ARG A 1 93 ? -14.696 -1.948 3.318 1.00 72.62 93 ARG A N 1
ATOM 681 C CA . ARG A 1 93 ? -14.588 -0.568 3.806 1.00 72.62 93 ARG A CA 1
ATOM 682 C C . ARG A 1 93 ? -13.180 -0.288 4.315 1.00 72.62 93 ARG A C 1
ATOM 684 O O . ARG A 1 93 ? -12.568 -1.132 4.962 1.00 72.62 93 ARG A O 1
ATOM 691 N N . VAL A 1 94 ? -12.680 0.917 4.055 1.00 79.12 94 VAL A N 1
ATOM 692 C CA . VAL A 1 94 ? -11.356 1.342 4.523 1.00 79.12 94 VAL A CA 1
ATOM 693 C C . VAL A 1 94 ? -11.465 1.899 5.932 1.00 79.12 94 VAL A C 1
ATOM 695 O O . VAL A 1 94 ? -12.201 2.853 6.179 1.00 79.12 94 VAL A O 1
ATOM 698 N N . VAL A 1 95 ? -10.732 1.292 6.856 1.00 82.25 95 VAL A N 1
ATOM 699 C CA . VAL A 1 95 ? -10.673 1.678 8.263 1.00 82.25 95 VAL A CA 1
ATOM 700 C C . VAL A 1 95 ? -9.280 2.207 8.557 1.00 82.25 95 VAL A C 1
ATOM 702 O O . VAL A 1 95 ? -8.299 1.498 8.343 1.00 82.25 95 VAL A O 1
ATOM 705 N N . ALA A 1 96 ? -9.184 3.441 9.047 1.00 83.88 96 ALA A N 1
ATOM 706 C CA . ALA A 1 96 ? -7.910 4.038 9.439 1.00 83.88 96 ALA A CA 1
ATOM 707 C C . ALA A 1 96 ? -7.676 3.941 10.952 1.00 83.88 96 ALA A C 1
ATOM 709 O O . ALA A 1 96 ? -8.613 3.954 11.758 1.00 83.88 96 ALA A O 1
ATOM 710 N N . PHE A 1 97 ? -6.409 3.881 11.353 1.00 85.81 97 PHE A N 1
ATOM 711 C CA . PHE A 1 97 ? -5.988 3.804 12.750 1.00 85.81 97 PHE A CA 1
ATOM 712 C C . PHE A 1 97 ? -4.974 4.882 13.080 1.00 85.81 97 PHE A C 1
ATOM 714 O O . PHE A 1 97 ? -4.233 5.330 12.221 1.00 85.81 97 PHE A O 1
ATOM 721 N N . CYS A 1 98 ? -4.883 5.259 14.353 1.00 84.88 98 CYS A N 1
ATOM 722 C CA . CYS A 1 98 ? -3.864 6.213 14.794 1.00 84.88 98 CYS A CA 1
ATOM 723 C C . CYS A 1 98 ? -2.439 5.627 14.781 1.00 84.88 98 CYS A C 1
ATOM 725 O O . CYS A 1 98 ? -1.466 6.370 14.779 1.00 84.88 98 CYS A O 1
ATOM 727 N N . CYS A 1 99 ? -2.285 4.298 14.820 1.00 80.38 99 CYS A N 1
ATOM 728 C CA . CYS A 1 99 ? -0.975 3.648 14.852 1.00 80.38 99 CYS A CA 1
ATOM 729 C C . CYS A 1 99 ? -1.035 2.171 14.440 1.00 80.38 99 CYS A C 1
ATOM 731 O O . CYS A 1 99 ? -2.076 1.515 14.556 1.00 80.38 99 CYS A O 1
ATOM 733 N N . GLY A 1 100 ? 0.121 1.606 14.075 1.00 77.06 100 GLY A N 1
ATOM 734 C CA . GLY A 1 100 ? 0.256 0.187 13.720 1.00 77.06 100 GLY A CA 1
ATOM 735 C C . GLY A 1 100 ? -0.162 -0.791 14.831 1.00 77.06 100 GLY A C 1
ATOM 736 O O . GLY A 1 100 ? -0.649 -1.879 14.541 1.00 77.06 100 GLY A O 1
ATOM 737 N N . LYS A 1 101 ? -0.080 -0.399 16.115 1.00 82.50 101 LYS A N 1
ATOM 738 C CA . LYS A 1 101 ? -0.604 -1.209 17.239 1.00 82.50 101 LYS A CA 1
ATOM 739 C C . LYS A 1 101 ? -2.128 -1.326 17.210 1.00 82.50 101 LYS A C 1
ATOM 741 O O . LYS A 1 101 ? -2.671 -2.374 17.552 1.00 82.50 101 LYS A O 1
ATOM 746 N N . CYS A 1 102 ? -2.815 -0.251 16.831 1.00 84.31 102 CYS A N 1
ATOM 747 C CA . CYS A 1 102 ? -4.266 -0.256 16.684 1.00 84.31 102 CYS A CA 1
ATOM 748 C C . CYS A 1 102 ? -4.682 -1.085 15.469 1.00 84.31 102 CYS A C 1
ATOM 750 O O . CYS A 1 102 ? -5.600 -1.888 15.594 1.00 84.31 102 CYS A O 1
ATOM 752 N N . LYS A 1 103 ? -3.944 -0.973 14.357 1.00 81.06 103 LYS A N 1
ATOM 753 C CA . LYS A 1 103 ? -4.118 -1.851 13.196 1.00 81.06 103 LYS A CA 1
ATOM 754 C C . LYS A 1 103 ? -3.985 -3.329 13.583 1.00 81.06 103 LYS A C 1
ATOM 756 O O . LYS A 1 103 ? -4.914 -4.088 13.356 1.00 81.06 103 LYS A O 1
ATOM 761 N N . ALA A 1 104 ? -2.907 -3.716 14.269 1.00 83.81 104 ALA A N 1
ATOM 762 C CA . ALA A 1 104 ? -2.694 -5.104 14.687 1.00 83.81 104 ALA A CA 1
ATOM 763 C C . ALA A 1 104 ? -3.792 -5.628 15.634 1.00 83.81 104 ALA A C 1
ATOM 765 O O . ALA A 1 104 ? -4.242 -6.762 15.493 1.00 83.81 104 ALA A O 1
ATOM 766 N N . LYS A 1 105 ? -4.269 -4.804 16.583 1.00 83.81 105 LYS A N 1
ATOM 767 C CA . LYS A 1 105 ? -5.423 -5.157 17.434 1.00 83.81 105 LYS A CA 1
ATOM 768 C C . LYS A 1 105 ? -6.699 -5.345 16.621 1.00 83.81 105 LYS A C 1
ATOM 770 O O . LYS A 1 105 ? -7.474 -6.247 16.916 1.00 83.81 105 LYS A O 1
ATOM 775 N N . PHE A 1 106 ? -6.913 -4.491 15.627 1.00 84.19 106 PHE A N 1
ATOM 776 C CA . PHE A 1 106 ? -8.055 -4.606 14.740 1.00 84.19 106 PHE A CA 1
ATOM 777 C C . PHE A 1 106 ? -7.966 -5.859 13.872 1.00 84.19 106 PHE A C 1
ATOM 779 O O . PHE A 1 106 ? -8.963 -6.536 13.725 1.00 84.19 106 PHE A O 1
ATOM 786 N N . GLU A 1 107 ? -6.797 -6.224 13.349 1.00 80.12 107 GLU A N 1
ATOM 787 C CA . GLU A 1 107 ? -6.627 -7.474 12.596 1.00 80.12 107 GLU A CA 1
ATOM 788 C C . GLU A 1 107 ? -6.832 -8.722 13.473 1.00 80.12 107 GLU A C 1
ATOM 790 O O . GLU A 1 107 ? -7.344 -9.728 12.988 1.00 80.12 107 GLU A O 1
ATOM 795 N N . ALA A 1 108 ? -6.489 -8.651 14.765 1.00 84.94 108 ALA A N 1
ATOM 796 C CA . ALA A 1 108 ? -6.710 -9.741 15.716 1.00 84.94 108 ALA A CA 1
ATOM 797 C C . ALA A 1 108 ? -8.192 -9.931 16.100 1.00 84.94 108 ALA A C 1
ATOM 799 O O . ALA A 1 108 ? -8.652 -11.062 16.220 1.00 84.94 108 ALA A O 1
ATOM 800 N N . ASP A 1 109 ? -8.941 -8.839 16.281 1.00 83.81 109 ASP A N 1
ATOM 801 C CA . ASP A 1 109 ? -10.340 -8.863 16.738 1.00 83.81 109 ASP A CA 1
ATOM 802 C C . ASP A 1 109 ? -11.212 -7.834 15.981 1.00 83.81 109 ASP A C 1
ATOM 804 O O . ASP A 1 109 ? -11.824 -6.950 16.595 1.00 83.81 109 ASP A O 1
ATOM 808 N N . PRO A 1 110 ? -11.324 -7.913 14.643 1.00 77.50 110 PRO A N 1
ATOM 809 C CA . PRO A 1 110 ? -11.945 -6.845 13.863 1.00 77.50 110 PRO A CA 1
ATOM 810 C C . PRO A 1 110 ? -13.430 -6.691 14.182 1.00 77.50 110 PRO A C 1
ATOM 812 O O . PRO A 1 110 ? -13.914 -5.570 14.261 1.00 77.50 110 PRO A O 1
ATOM 815 N N . ALA A 1 111 ? -14.132 -7.789 14.481 1.00 80.44 111 ALA A N 1
ATOM 816 C CA . ALA A 1 111 ? -15.547 -7.771 14.851 1.00 80.44 111 ALA A CA 1
ATOM 817 C C . ALA A 1 111 ? -15.828 -6.892 16.085 1.00 80.44 111 ALA A C 1
ATOM 819 O O . ALA A 1 111 ? -16.779 -6.119 16.089 1.00 80.44 111 ALA A O 1
ATOM 820 N N . LYS A 1 112 ? -14.959 -6.933 17.106 1.00 80.88 112 LYS A N 1
ATOM 821 C CA . LYS A 1 112 ? -15.113 -6.121 18.328 1.00 80.88 112 LYS A CA 1
ATOM 822 C C . LYS A 1 112 ? -14.938 -4.627 18.086 1.00 80.88 112 LYS A C 1
ATOM 824 O O . LYS A 1 112 ? -15.515 -3.812 18.804 1.00 80.88 112 LYS A O 1
ATOM 829 N N . PHE A 1 113 ? -14.079 -4.264 17.139 1.00 80.44 113 PHE A N 1
ATOM 830 C CA . PHE A 1 113 ? -13.797 -2.869 16.816 1.00 80.44 113 PHE A CA 1
ATOM 831 C C . PHE A 1 113 ? -14.681 -2.352 15.676 1.00 80.44 113 PHE A C 1
ATOM 833 O O . PHE A 1 113 ? -14.880 -1.143 15.585 1.00 80.44 113 PHE A O 1
ATOM 840 N N . ALA A 1 114 ? -15.246 -3.238 14.854 1.00 73.81 114 ALA A N 1
ATOM 841 C CA . ALA A 1 114 ? -16.204 -2.909 13.806 1.00 73.81 114 ALA A CA 1
ATOM 842 C C . ALA A 1 114 ? -17.507 -2.331 14.374 1.00 73.81 114 ALA A C 1
ATOM 844 O O . ALA A 1 114 ? -18.037 -1.390 13.794 1.00 73.81 114 ALA A O 1
ATOM 845 N N . ASP A 1 115 ? -17.948 -2.776 15.556 1.00 78.06 115 ASP A N 1
ATOM 846 C CA . ASP A 1 115 ? -19.062 -2.158 16.299 1.00 78.06 115 ASP A CA 1
ATOM 847 C C . ASP A 1 115 ? -18.822 -0.678 16.652 1.00 78.06 115 ASP A C 1
ATOM 849 O O . ASP A 1 115 ? -19.763 0.084 16.866 1.00 78.06 115 ASP A O 1
ATOM 853 N N . ARG A 1 116 ? -17.555 -0.246 16.723 1.00 75.00 116 ARG A N 1
ATOM 854 C CA . ARG A 1 116 ? -17.187 1.157 16.976 1.00 75.00 116 ARG A CA 1
ATOM 855 C C . ARG A 1 116 ? -17.023 1.973 15.703 1.00 75.00 116 ARG A C 1
ATOM 857 O O . ARG A 1 116 ? -16.831 3.187 15.784 1.00 75.00 116 ARG A O 1
ATOM 864 N N . LEU A 1 117 ? -17.058 1.327 14.543 1.00 74.75 117 LEU A N 1
ATOM 865 C CA . LEU A 1 117 ? -17.029 2.019 13.268 1.00 74.75 117 LEU A CA 1
ATOM 866 C C . LEU A 1 117 ? -18.427 2.530 12.926 1.00 74.75 117 LEU A C 1
ATOM 868 O O . LEU A 1 117 ? -19.423 1.906 13.294 1.00 74.75 117 LEU A O 1
ATOM 872 N N . PRO A 1 118 ? -18.527 3.653 12.198 1.00 64.06 118 PRO A N 1
ATOM 873 C CA . PRO A 1 118 ? -19.800 4.109 11.670 1.00 64.06 118 PRO A CA 1
ATOM 874 C C . PRO A 1 118 ? -20.268 3.131 10.583 1.00 64.06 118 PRO A C 1
ATOM 876 O O . PRO A 1 118 ? -20.016 3.308 9.391 1.00 64.06 118 PRO A O 1
ATOM 879 N N . VAL A 1 119 ? -20.952 2.067 10.998 1.00 55.75 119 VAL A N 1
ATOM 880 C CA . VAL A 1 119 ? -21.712 1.199 10.106 1.00 55.75 119 VAL A CA 1
ATOM 881 C C . VAL A 1 119 ? -22.912 1.994 9.609 1.00 55.75 119 VAL A C 1
ATOM 883 O O . VAL A 1 119 ? -23.836 2.309 10.361 1.00 55.75 119 VAL A O 1
ATOM 886 N N . LYS A 1 120 ? -22.883 2.367 8.325 1.00 46.62 120 LYS A N 1
ATOM 887 C CA . LYS A 1 120 ? -24.084 2.837 7.632 1.00 46.62 120 LYS A CA 1
ATOM 888 C C . LYS A 1 120 ? -25.074 1.668 7.635 1.00 46.62 120 LYS A C 1
ATOM 890 O O . LYS A 1 120 ? -24.836 0.673 6.953 1.00 46.62 120 LYS A O 1
ATOM 895 N N . LYS A 1 121 ? -26.079 1.789 8.501 1.00 36.53 121 LYS A N 1
ATOM 896 C CA . LYS A 1 121 ? -27.249 0.916 8.604 1.00 36.53 121 LYS A CA 1
ATOM 897 C C . LYS A 1 121 ? -28.013 0.869 7.285 1.00 36.53 121 LYS A C 1
ATOM 899 O O . LYS A 1 121 ? -28.041 1.922 6.605 1.00 36.53 121 LYS A O 1
#

Radius of gyration: 17.47 Å; chains: 1; bounding box: 44×28×44 Å

Foldseek 3Di:
DPDPPVVLQDAQAQAQLQPRHGFDSVAWDQDPNGIHTHNDPVSVVVCVVPVPVSCVSGDQGPQRPLPQDAQDQAQLQPRHGFDSSAWDQDPNGIHTHNDVVSSVVCVVPVVVSVVSGPDPD

pLDDT: mean 73.15, std 13.39, range [36.53, 87.56]

Sequence (121 aa):
EIDERERRGAPVNDKCPVSGEPIDRSKTVEHEGRVVAFCCDKCKAKFEADPAAFADKLPPAPGAEAAAKPINDKCPVSGEAVDPAQTVVHDGRVVAFCCGKCKAKFEADPAKFADRLPVKK

=== Feature glossary ===
The record interleaves many kinds of information about one protein. Here is each kind framed as the question it answers.

Q: Are the domains correctly placed relative to each other?
A: Predicted aligned error is AlphaFold's pairwise confidence. Unlike pLDDT (per-residue), PAE is per-residue-pair and captures whether two parts of the structure are correctly placed relative to each other. Units are ångströms of expected positional error.

Q: Which residues are in helices, strands, or loops?
A: Eight-state secondary structure (DSSP): H is the canonical α-helix, G the tighter 3₁₀-helix, I the wider π-helix; E/B are β-structure, T and S are turns and bends, and '-' is everything else. DSSP derives these from the pattern of main-chain N–H···O=C hydrogen bonds, not from the sequence.

Q: What if only a Cα trace is available?
A: P-SEA three-state annotation labels each residue as helix, strand, or coil based purely on the geometry of the Cα trace. It serves as a fallback when the full backbone (and thus DSSP) is unavailable.

Q: What are the backbone torsion angles?
A: φ (phi) and ψ (psi) are the two rotatable backbone dihedrals per residue: φ is the C(i-1)–N–Cα–C torsion, ψ is the N–Cα–C–N(i+1) torsion, both in degrees on (−180°, 180°]. α-helical residues cluster near (−60°, −45°); β-strand residues near (−120°, +130°). A Ramachandran plot is simply a scatter of (φ, ψ) for every residue.

Q: What known structures does this most resemble?
A: Structural nearest neighbors (via Foldseek easy-search vs the PDB). Reported per hit: target PDB id, E-value, and alignment TM-score. A TM-score above ~0.5 is the conventional threshold for 'same fold'.

Q: What family and function is it annotated with?
A: Database cross-references. InterPro integrates a dozen domain/family signature databases into unified entries with residue-range hits. GO terms attach function/process/location labels with evidence codes. CATH codes position the fold in a four-level structural taxonomy. Organism is the NCBI-taxonomy species name.

Q: Which residues are buried vs exposed?
A: Solvent accessibility: the surface area of each residue that a 1.4 Å water probe can touch, in Å². When only backbone atoms are present the absolute values are lower than full-atom SASA (side chains contribute most of the area) and are flagged as backbone-only.

Q: What do the diagnostic plots show?
A: Three diagnostic plots accompany the record. The Cα contact map visualizes the tertiary structure as a 2D adjacency matrix (8 Å cutoff, sequence-local contacts suppressed). The Ramachandran plot shows the distribution of backbone (φ, ψ) torsions, with points in the α and β basins reflecting secondary structure content. The PAE plot shows AlphaFold's inter-residue confidence as a color matrix.

Q: What is the amino-acid chain?
A: The amino-acid sequence is the protein's primary structure: the linear order of residues from the N-terminus to the C-terminus, written in one-letter code. Everything else here — the 3D coordinates, the secondary structure, the domain annotations — is ultimately a consequence of this string.

Q: What do the rendered images show?
A: The six renders are orthographic views along the three Cartesian axes in both directions. Representation (cartoon, sticks, or surface) and color scheme (sequence-rainbow or by-chain) vary across proteins so the training set covers all the common visualization conventions.

Q: Where is each backbone atom in 3D?
A: The mmCIF table is the protein's shape written out atom by atom. For each backbone N, Cα, C, and carbonyl O, it records an (x, y, z) coordinate triple in Å plus the residue type, chain letter, and residue number.

Q: How mobile is each atom in the crystal?
A: For experimental (PDB) structures, the B-factor (temperature factor) quantifies the positional spread of each atom in the crystal — a combination of thermal vibration and static disorder — in units of Å². High B-factors mark flexible loops or poorly resolved regions; low B-factors mark the rigid, well-ordered core.

Q: How big and how compact is the whole molecule?
A: Three whole-structure scalars: the radius of gyration (RMS distance of Cα from centroid, in Å), the count of Cα–Cα contacts (pairs closer than 8 Å and separated by more than four residues in sequence — i.e. tertiary, not local, contacts), and the bounding-box dimensions. Together they distinguish compact globular folds from extended fibres or disordered chains.

Q: What does the local fold look like, residue by residue?
A: A 3Di character summarizes, for each residue, the relative orientation of the Cα frame of its nearest spatial neighbor. Because it encodes fold topology rather than chemistry, 3Di alignments detect remote structural similarity that sequence alignment misses.

Q: How confident is the AlphaFold model at each residue?
A: For AlphaFold models, the B-factor field carries pLDDT — the model's own estimate of local accuracy on a 0–100 scale. Regions with pLDDT<50 should be treated as essentially unmodeled; they often correspond to intrinsically disordered segments.